Protein AF-A0A834VZZ4-F1 (afdb_monomer)

Mean predicted aligned error: 8.89 Å

Foldseek 3Di:
DPDDDDDDDDDPDPVVVVVPDDDDDPVCQVVQDDPPDDPWGWDCDPPDIDTDADPVGDDD

InterPro domains:
  IPR009010 Aspartate decarboxylase-like domain superfamily [SSF50692] (1-54)

Nearest PDB structures (foldseek):
  1yfb-assembly1_A  TM=3.933E-01  e=8.176E+00  Bacillus subtilis
  2k1n-assembly1_A  TM=2.969E-01  e=4.134E+00  Bacillus subtilis
  8gzu-assembly1_0G  TM=2.696E-01  e=8.176E+00  Tetrahymena thermophila SB210

Radius of gyration: 12.34 Å; Cα contacts (8 Å, |Δi|>4): 36; chains: 1; bounding box: 32×27×22 Å

Structure (mmCIF, N/CA/C/O backbone):
data_AF-A0A834VZZ4-F1
#
_entry.id   AF-A0A834VZZ4-F1
#
loop_
_atom_sit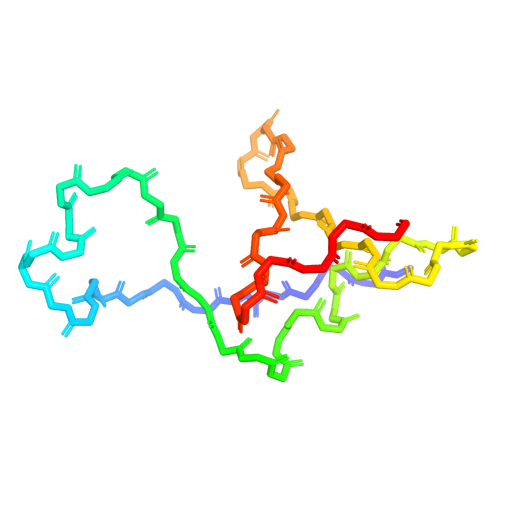e.group_PDB
_atom_site.id
_atom_site.type_symbol
_atom_site.label_atom_id
_atom_site.label_alt_id
_atom_site.label_comp_id
_atom_site.label_asym_id
_atom_site.label_entity_id
_atom_site.label_seq_id
_atom_site.pdbx_PDB_ins_code
_atom_site.Cartn_x
_atom_site.Cartn_y
_atom_site.Cartn_z
_atom_site.occupancy
_atom_site.B_iso_or_equiv
_atom_site.auth_seq_id
_atom_site.auth_comp_id
_atom_site.auth_asym_id
_atom_site.auth_atom_id
_atom_site.pdbx_PDB_model_num
ATOM 1 N N . MET A 1 1 ? 17.981 -4.895 -8.509 1.00 49.44 1 MET A N 1
ATOM 2 C CA . MET A 1 1 ? 17.101 -4.849 -7.323 1.00 49.44 1 MET A CA 1
ATOM 3 C C . MET A 1 1 ? 16.621 -6.257 -7.041 1.00 49.44 1 MET A C 1
ATOM 5 O O . MET A 1 1 ? 16.074 -6.871 -7.947 1.00 49.44 1 MET A O 1
ATOM 9 N N . ALA A 1 2 ? 16.886 -6.790 -5.849 1.00 52.28 2 ALA A N 1
ATOM 10 C CA . ALA A 1 2 ? 16.229 -8.017 -5.406 1.00 52.28 2 ALA A CA 1
ATOM 11 C C . ALA A 1 2 ? 14.754 -7.700 -5.087 1.00 52.28 2 ALA A C 1
ATOM 13 O O . ALA A 1 2 ? 14.484 -6.585 -4.632 1.00 52.28 2 ALA A O 1
ATOM 14 N N . PRO A 1 3 ? 13.807 -8.621 -5.332 1.00 60.00 3 PRO A N 1
ATOM 15 C CA . PRO A 1 3 ? 12.415 -8.411 -4.957 1.00 60.00 3 PRO A CA 1
ATOM 16 C C . PRO A 1 3 ? 12.313 -8.276 -3.434 1.00 60.00 3 PRO A C 1
ATOM 18 O O . PRO A 1 3 ? 12.722 -9.167 -2.692 1.00 60.00 3 PRO A O 1
ATOM 21 N N . THR A 1 4 ? 11.780 -7.153 -2.960 1.00 69.62 4 THR A N 1
ATOM 22 C CA . THR A 1 4 ? 11.431 -6.967 -1.550 1.00 69.62 4 THR A CA 1
ATOM 23 C C . THR A 1 4 ? 10.159 -7.755 -1.261 1.00 69.62 4 THR A C 1
ATOM 25 O O . THR A 1 4 ? 9.080 -7.391 -1.727 1.00 69.62 4 THR A O 1
ATOM 28 N N . SER A 1 5 ? 10.277 -8.861 -0.528 1.00 73.69 5 SER A N 1
ATOM 29 C CA . SER A 1 5 ? 9.126 -9.668 -0.125 1.00 73.69 5 SER A CA 1
ATOM 30 C C . SER A 1 5 ? 8.425 -9.035 1.076 1.00 73.69 5 SER A C 1
ATOM 32 O O . SER A 1 5 ? 9.041 -8.880 2.130 1.00 73.69 5 SER A O 1
ATOM 34 N N . LEU A 1 6 ? 7.140 -8.717 0.934 1.00 80.69 6 LEU A N 1
ATOM 35 C CA . LEU A 1 6 ? 6.276 -8.320 2.046 1.00 80.69 6 LEU A CA 1
ATOM 36 C C . LEU A 1 6 ? 5.445 -9.513 2.532 1.00 80.69 6 LEU A C 1
ATOM 38 O O . LEU A 1 6 ? 5.089 -10.393 1.747 1.00 80.69 6 LEU A O 1
ATOM 42 N N . ILE A 1 7 ? 5.119 -9.530 3.826 1.00 85.00 7 ILE A N 1
ATOM 43 C CA . ILE A 1 7 ? 4.226 -10.530 4.421 1.00 85.00 7 ILE A CA 1
ATOM 44 C C . ILE A 1 7 ? 2.791 -10.011 4.324 1.00 85.00 7 ILE A C 1
ATOM 46 O O . ILE A 1 7 ? 2.486 -8.921 4.806 1.00 85.00 7 ILE A O 1
ATOM 50 N N . VAL A 1 8 ? 1.903 -10.798 3.716 1.00 83.62 8 VAL A N 1
ATOM 51 C CA . VAL A 1 8 ? 0.472 -10.477 3.639 1.00 83.62 8 VAL A CA 1
ATOM 52 C C . VAL A 1 8 ? -0.170 -10.678 5.012 1.00 83.62 8 VAL A C 1
ATOM 54 O O . VAL A 1 8 ? 0.033 -11.706 5.655 1.00 83.62 8 VAL A O 1
ATOM 57 N N . THR A 1 9 ? -0.961 -9.701 5.455 1.00 89.00 9 THR A N 1
ATOM 58 C CA . THR A 1 9 ? -1.685 -9.736 6.736 1.00 89.00 9 THR A CA 1
ATOM 59 C C . THR A 1 9 ? -3.138 -9.289 6.539 1.00 89.00 9 THR A C 1
ATOM 61 O O . THR A 1 9 ? -3.497 -8.822 5.457 1.00 89.00 9 THR A O 1
ATOM 64 N N . ASN A 1 10 ? -3.977 -9.422 7.569 1.00 90.38 10 ASN A N 1
ATOM 65 C CA . ASN A 1 10 ? -5.349 -8.912 7.535 1.00 90.38 10 ASN A CA 1
ATOM 66 C C . ASN A 1 10 ? -5.393 -7.387 7.350 1.00 90.38 10 ASN A C 1
ATOM 68 O O . ASN A 1 10 ? -4.533 -6.654 7.839 1.00 90.38 10 ASN A O 1
ATOM 72 N N . THR A 1 11 ? -6.439 -6.903 6.678 1.00 89.56 11 THR A N 1
ATOM 73 C CA . THR A 1 11 ? -6.702 -5.467 6.538 1.00 89.56 11 THR A CA 1
ATOM 74 C C . THR A 1 11 ? -6.847 -4.811 7.924 1.00 89.56 11 THR A C 1
ATOM 76 O O . THR A 1 11 ? -7.531 -5.377 8.778 1.00 89.56 11 THR A O 1
ATOM 79 N N . PRO A 1 12 ? -6.260 -3.620 8.172 1.00 87.12 12 PRO A N 1
ATOM 80 C CA . PRO A 1 12 ? -6.186 -3.039 9.521 1.00 87.12 12 PRO A CA 1
ATOM 81 C C . PRO A 1 12 ? -7.536 -2.694 10.167 1.00 87.12 12 PRO A C 1
ATOM 83 O O . PRO A 1 12 ? -7.628 -2.613 11.388 1.00 87.12 12 PRO A O 1
ATOM 86 N N . SER A 1 13 ? -8.573 -2.445 9.362 1.00 90.44 13 SER A N 1
ATOM 87 C CA . SER A 1 13 ? -9.934 -2.154 9.823 1.00 90.44 13 SER A CA 1
ATOM 88 C C . SER A 1 13 ? -10.962 -2.606 8.784 1.00 90.44 13 SER A C 1
ATOM 90 O O . SER A 1 13 ? -10.676 -2.621 7.584 1.00 90.44 13 SER A O 1
ATOM 92 N N . GLN A 1 14 ? -12.172 -2.938 9.236 1.00 89.19 14 GLN A N 1
ATOM 93 C CA . GLN A 1 14 ? -13.278 -3.360 8.377 1.00 89.19 14 GLN A CA 1
ATOM 94 C C . GLN A 1 14 ? -13.727 -2.250 7.417 1.00 89.19 14 GLN A C 1
ATOM 96 O O . GLN A 1 14 ? -14.004 -2.534 6.254 1.00 89.19 14 GLN A O 1
ATOM 101 N N . ASP A 1 15 ? -13.718 -0.989 7.855 1.00 88.31 15 ASP A N 1
ATOM 102 C CA . ASP A 1 15 ? -14.069 0.151 6.994 1.00 88.31 15 ASP A CA 1
ATOM 103 C C . ASP A 1 15 ? -13.101 0.285 5.810 1.00 88.31 15 ASP A C 1
ATOM 105 O O . ASP A 1 15 ? -13.481 0.658 4.701 1.00 88.31 15 ASP A O 1
ATOM 109 N N . LEU A 1 16 ? -11.836 -0.080 6.034 1.00 81.44 16 LEU A N 1
ATOM 110 C CA . LEU A 1 16 ? -10.787 -0.036 5.022 1.00 81.44 16 LEU A CA 1
ATOM 111 C C . LEU A 1 16 ? -10.882 -1.201 4.033 1.00 81.44 16 LEU A C 1
ATOM 113 O O . LEU A 1 16 ? -10.443 -1.0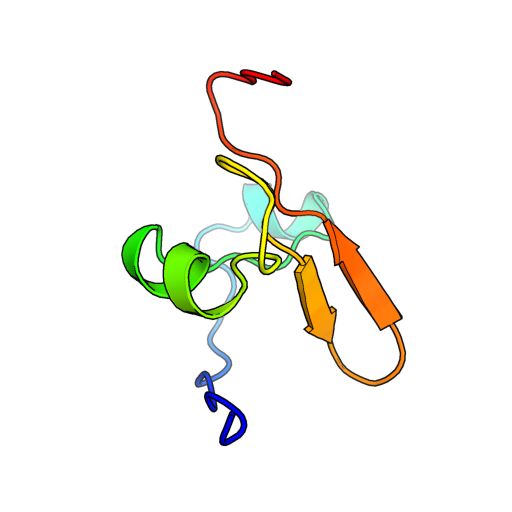60 2.892 1.00 81.44 16 LEU A O 1
ATOM 117 N N . ALA A 1 17 ? -11.492 -2.324 4.420 1.00 85.94 17 ALA A N 1
ATOM 118 C CA . ALA A 1 17 ? -11.678 -3.473 3.532 1.00 85.94 17 ALA A CA 1
ATOM 119 C C . ALA A 1 17 ? -12.576 -3.141 2.327 1.00 85.94 17 ALA A C 1
ATOM 121 O O . ALA A 1 17 ? -12.404 -3.710 1.252 1.00 85.94 17 ALA A O 1
ATOM 122 N N . LEU A 1 18 ? -13.484 -2.170 2.474 1.00 86.25 18 LEU A N 1
ATOM 123 C CA . LEU A 1 18 ? -14.390 -1.729 1.408 1.00 86.25 18 LEU A CA 1
ATOM 124 C C . LEU A 1 18 ? -13.712 -0.842 0.351 1.00 86.25 18 LEU A C 1
ATOM 126 O O . LEU A 1 18 ? -14.300 -0.582 -0.694 1.00 86.25 18 LEU A O 1
ATOM 130 N N . THR A 1 19 ? -12.484 -0.378 0.600 1.00 80.31 19 THR A N 1
ATOM 131 C CA . THR A 1 19 ? -11.770 0.536 -0.310 1.00 80.31 19 THR A CA 1
ATOM 132 C C . THR A 1 19 ? -11.086 -0.172 -1.480 1.00 80.31 19 THR A C 1
ATOM 134 O O . THR A 1 19 ? -10.666 0.492 -2.424 1.00 80.31 19 THR A O 1
ATOM 137 N N . ASN A 1 20 ? -10.978 -1.507 -1.433 1.00 81.31 20 ASN A N 1
ATOM 138 C CA . ASN A 1 20 ? -10.239 -2.314 -2.410 1.00 81.31 20 ASN A CA 1
ATOM 139 C C . ASN A 1 20 ? -8.762 -1.880 -2.572 1.00 81.31 20 ASN A C 1
ATOM 141 O O . ASN A 1 20 ? -8.188 -1.974 -3.656 1.00 81.31 20 ASN A O 1
ATOM 145 N N . LEU A 1 21 ? -8.153 -1.372 -1.493 1.00 77.69 21 LEU A N 1
ATOM 146 C CA . LEU A 1 21 ? -6.752 -0.952 -1.447 1.00 77.69 21 LEU A CA 1
ATOM 147 C C . LEU A 1 21 ? -5.883 -1.984 -0.721 1.00 77.69 21 LEU A C 1
ATOM 149 O O . LEU A 1 21 ? -6.307 -2.618 0.246 1.00 77.69 21 LEU A O 1
ATOM 153 N N . ALA A 1 22 ? -4.627 -2.088 -1.149 1.00 78.69 22 ALA A N 1
ATOM 154 C CA . ALA A 1 22 ? -3.584 -2.762 -0.389 1.00 78.69 22 ALA A CA 1
ATOM 155 C C . ALA A 1 22 ? -2.923 -1.761 0.572 1.00 78.69 22 ALA A C 1
ATOM 157 O O . ALA A 1 22 ? -2.449 -0.707 0.149 1.00 78.69 22 ALA A O 1
ATOM 158 N N . PHE A 1 23 ? -2.881 -2.094 1.862 1.00 78.62 23 PHE A N 1
ATOM 159 C CA . PHE A 1 23 ? -2.262 -1.258 2.892 1.00 78.62 23 PHE A CA 1
ATOM 160 C C . PHE A 1 23 ? -0.868 -1.787 3.237 1.00 78.62 23 PHE A C 1
ATOM 162 O O . PHE A 1 23 ? -0.679 -2.989 3.410 1.00 78.62 23 PHE A O 1
ATOM 169 N N . CYS A 1 24 ? 0.101 -0.884 3.364 1.00 79.44 24 CYS A N 1
ATOM 170 C CA . CYS A 1 24 ? 1.466 -1.183 3.797 1.00 79.44 24 CYS A CA 1
ATOM 171 C C . CYS A 1 24 ? 1.984 -0.068 4.716 1.00 79.44 24 CYS A C 1
ATOM 173 O O . CYS A 1 24 ? 1.346 0.982 4.850 1.00 79.44 24 CYS A O 1
ATOM 175 N N . SER A 1 25 ? 3.121 -0.292 5.377 1.00 78.12 25 SER A N 1
ATOM 176 C CA . SER A 1 25 ? 3.728 0.746 6.210 1.00 78.12 25 SER A CA 1
ATOM 177 C C . SER A 1 25 ? 4.337 1.860 5.349 1.00 78.12 25 SER A C 1
ATOM 179 O O . SER A 1 25 ? 4.800 1.625 4.232 1.00 78.12 25 SER A O 1
ATOM 181 N N . SER A 1 26 ? 4.389 3.085 5.875 1.00 75.06 26 SER A N 1
ATOM 182 C CA . SER A 1 26 ? 5.019 4.212 5.172 1.00 75.06 26 SER A CA 1
ATOM 183 C C . SER A 1 26 ? 6.520 4.006 4.939 1.00 75.06 26 SER A C 1
ATOM 185 O O . SER A 1 26 ? 7.058 4.509 3.955 1.00 75.06 26 SER A O 1
ATOM 187 N N . SER A 1 27 ? 7.195 3.243 5.804 1.00 77.19 27 SER A N 1
ATOM 188 C CA . SER A 1 27 ? 8.590 2.833 5.616 1.00 77.19 27 SER A CA 1
ATOM 189 C C . SER A 1 27 ? 8.767 1.885 4.431 1.00 77.19 27 SER A C 1
ATOM 191 O O . SER A 1 27 ? 9.772 1.985 3.731 1.00 77.19 27 SER A O 1
ATOM 193 N N . ASP A 1 28 ? 7.784 1.021 4.160 1.00 77.38 28 ASP A N 1
ATOM 194 C CA . ASP A 1 28 ? 7.854 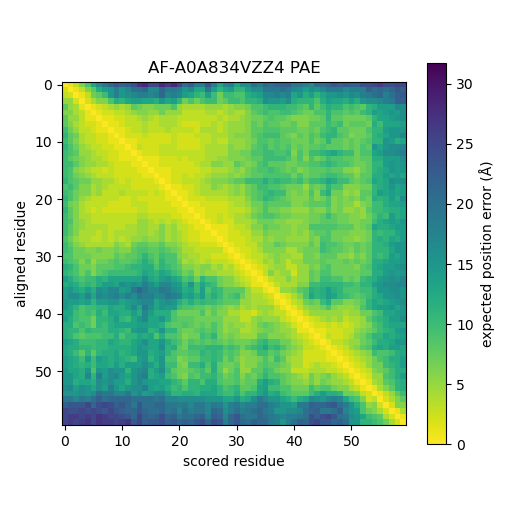0.071 3.046 1.00 77.38 28 ASP A CA 1
ATOM 195 C C . ASP A 1 28 ? 7.630 0.742 1.688 1.00 77.38 28 ASP A C 1
ATOM 197 O O . ASP A 1 28 ? 8.084 0.215 0.676 1.00 77.38 28 ASP A O 1
ATOM 201 N N . LEU A 1 29 ? 6.994 1.922 1.645 1.00 73.31 29 LEU A N 1
ATOM 202 C CA . LEU A 1 29 ? 6.787 2.667 0.398 1.00 73.31 29 LEU A CA 1
ATOM 203 C C . LEU A 1 29 ? 8.104 2.970 -0.318 1.00 73.31 29 LEU A C 1
ATOM 205 O O . LEU A 1 29 ? 8.162 2.873 -1.539 1.00 73.31 29 LEU A O 1
ATOM 209 N N . GLN A 1 30 ? 9.179 3.257 0.423 1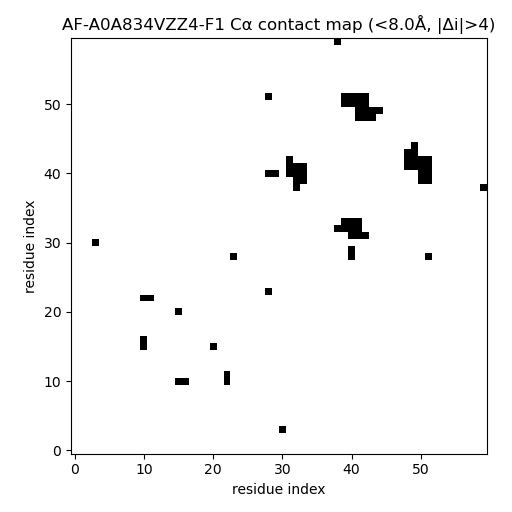.00 73.00 30 GLN A N 1
ATOM 210 C CA . GLN A 1 30 ? 10.494 3.552 -0.162 1.00 73.00 30 GLN A CA 1
ATOM 211 C C . GLN A 1 30 ? 11.048 2.389 -0.996 1.00 73.00 30 GLN A C 1
ATOM 213 O O . GLN A 1 30 ? 11.780 2.625 -1.956 1.00 73.00 30 GLN A O 1
ATOM 218 N N . ASN A 1 31 ? 10.647 1.149 -0.696 1.00 73.62 31 ASN A N 1
ATOM 219 C CA . ASN A 1 31 ? 11.034 -0.030 -1.476 1.00 73.62 31 ASN A CA 1
ATOM 220 C C . ASN A 1 31 ? 10.405 -0.045 -2.879 1.00 73.62 31 ASN A C 1
ATOM 222 O O . ASN A 1 31 ? 10.917 -0.703 -3.780 1.00 73.62 31 ASN A O 1
ATOM 226 N N . PHE A 1 32 ? 9.314 0.697 -3.066 1.00 73.56 32 PHE A N 1
ATOM 227 C CA . PHE A 1 32 ? 8.573 0.815 -4.319 1.00 73.56 32 PHE A CA 1
ATOM 228 C C . PHE A 1 32 ? 8.898 2.106 -5.080 1.00 73.56 32 PHE A C 1
ATOM 230 O O . PHE A 1 32 ? 8.221 2.427 -6.056 1.00 73.56 32 PHE A O 1
ATOM 237 N N . ALA A 1 33 ? 9.902 2.876 -4.645 1.00 75.56 33 ALA A N 1
ATOM 238 C CA . ALA A 1 33 ? 10.254 4.141 -5.279 1.00 75.56 33 ALA A CA 1
ATOM 239 C C . ALA A 1 33 ? 10.667 3.936 -6.744 1.00 75.56 33 ALA A C 1
ATOM 241 O O . ALA A 1 33 ? 11.528 3.113 -7.068 1.00 75.56 33 ALA A O 1
ATOM 242 N N . VAL A 1 34 ? 10.065 4.719 -7.639 1.00 71.50 34 VAL A N 1
ATOM 243 C CA . VAL A 1 34 ? 10.433 4.715 -9.055 1.00 71.50 34 VAL A CA 1
ATOM 244 C C . VAL A 1 34 ? 11.745 5.472 -9.217 1.00 71.50 34 VAL A C 1
ATOM 246 O O . VAL A 1 34 ? 11.838 6.651 -8.877 1.00 71.50 34 VAL A O 1
ATOM 249 N N . ALA A 1 35 ? 12.766 4.799 -9.751 1.00 68.44 35 ALA A N 1
ATOM 250 C CA . ALA A 1 35 ? 14.067 5.410 -9.994 1.00 68.44 35 ALA A CA 1
ATOM 251 C C . ALA A 1 35 ? 13.924 6.683 -10.848 1.00 68.44 35 ALA A C 1
ATOM 253 O O . ALA A 1 35 ? 13.350 6.650 -11.935 1.00 68.44 35 ALA A O 1
ATOM 254 N N . GLY A 1 36 ? 14.445 7.806 -10.348 1.00 71.44 36 GLY A N 1
ATOM 255 C CA . GLY A 1 36 ? 14.364 9.106 -11.020 1.00 71.44 36 GLY A CA 1
ATOM 256 C C . GLY A 1 36 ? 13.083 9.905 -10.756 1.00 71.44 36 GLY A C 1
ATOM 257 O O . GLY A 1 36 ? 12.996 11.033 -11.232 1.00 71.44 36 GLY A O 1
ATOM 258 N N . SER A 1 37 ? 12.126 9.381 -9.979 1.00 68.25 37 SER A N 1
ATOM 259 C CA . SER A 1 37 ? 10.955 10.140 -9.537 1.00 68.25 37 SER A CA 1
ATOM 260 C C . SER A 1 37 ? 11.051 10.519 -8.060 1.00 68.25 37 SER A C 1
ATOM 262 O O . SER A 1 37 ? 11.336 9.685 -7.201 1.00 68.25 37 SER A O 1
ATOM 264 N N . HIS A 1 38 ? 10.785 11.786 -7.748 1.00 63.78 38 HIS A N 1
ATOM 265 C CA . HIS A 1 38 ? 10.609 12.233 -6.370 1.00 63.78 38 HIS A CA 1
ATOM 266 C C . HIS A 1 38 ? 9.171 11.915 -5.939 1.00 63.78 38 HIS A C 1
ATOM 268 O O . HIS A 1 38 ? 8.222 12.472 -6.476 1.00 63.78 38 HIS A O 1
ATOM 274 N N . ASN A 1 39 ? 9.014 11.027 -4.953 1.00 66.94 39 ASN A N 1
ATOM 275 C CA . ASN A 1 39 ? 7.739 10.665 -4.309 1.00 66.94 39 ASN A CA 1
ATOM 276 C C . ASN A 1 39 ? 6.734 9.853 -5.146 1.00 66.94 39 ASN A C 1
ATOM 278 O O . ASN A 1 39 ? 5.566 9.766 -4.771 1.00 66.94 39 ASN A O 1
ATOM 282 N N . THR A 1 40 ? 7.153 9.221 -6.243 1.00 69.19 40 THR A N 1
ATOM 283 C CA . THR A 1 40 ? 6.314 8.215 -6.913 1.00 69.19 40 THR A CA 1
ATOM 284 C C . THR A 1 40 ? 6.707 6.820 -6.461 1.00 69.19 40 THR A C 1
ATOM 286 O O . THR A 1 40 ? 7.870 6.435 -6.607 1.00 69.19 40 THR A O 1
ATOM 289 N N . PHE A 1 41 ? 5.736 6.048 -5.975 1.00 73.19 41 PHE A N 1
ATOM 290 C CA . PHE A 1 41 ? 5.943 4.651 -5.620 1.00 73.19 41 PHE A CA 1
ATOM 291 C C . PHE A 1 41 ? 5.013 3.748 -6.447 1.00 73.19 41 PHE A C 1
ATOM 293 O O . PHE A 1 41 ? 3.805 3.983 -6.543 1.00 73.19 41 PHE A O 1
ATOM 300 N N . LEU A 1 42 ? 5.592 2.733 -7.090 1.00 70.12 42 LEU A N 1
ATOM 301 C CA . LEU A 1 42 ? 4.888 1.728 -7.883 1.00 70.12 42 LEU A CA 1
ATOM 302 C C . LEU A 1 42 ? 5.188 0.348 -7.308 1.00 70.12 42 LEU A C 1
ATOM 304 O O . LEU A 1 42 ? 6.339 -0.089 -7.285 1.00 70.12 42 LEU A O 1
ATOM 308 N N . ALA A 1 43 ? 4.146 -0.350 -6.869 1.00 70.31 43 ALA A N 1
ATOM 309 C CA . ALA A 1 43 ? 4.257 -1.727 -6.407 1.00 70.31 43 ALA A CA 1
ATOM 310 C C . ALA A 1 43 ? 3.775 -2.688 -7.498 1.00 70.31 43 ALA A C 1
ATOM 312 O O . ALA A 1 43 ? 2.717 -2.477 -8.092 1.00 70.31 43 ALA A O 1
ATOM 313 N N . LEU A 1 44 ? 4.537 -3.754 -7.749 1.00 65.50 44 LEU A N 1
ATOM 314 C CA . LEU A 1 44 ? 4.072 -4.892 -8.540 1.00 65.50 44 LEU A CA 1
ATOM 315 C C . LEU A 1 44 ? 3.316 -5.841 -7.602 1.00 65.50 44 LEU A C 1
ATOM 317 O O . LEU A 1 44 ? 3.914 -6.425 -6.698 1.00 65.50 44 LEU A O 1
ATOM 321 N N . VAL A 1 45 ? 2.008 -5.983 -7.808 1.00 67.25 45 VAL A N 1
ATOM 322 C CA . VAL A 1 45 ? 1.149 -6.901 -7.051 1.00 67.25 45 VAL A CA 1
ATOM 323 C C . VAL A 1 45 ? 0.591 -7.933 -8.026 1.00 67.25 45 VAL A C 1
ATOM 325 O O . VAL A 1 45 ? -0.230 -7.607 -8.888 1.00 67.25 45 VAL A O 1
ATOM 328 N N . GLY A 1 46 ? 1.072 -9.175 -7.918 1.00 69.88 46 GLY A N 1
ATOM 329 C CA . GLY A 1 46 ? 0.832 -10.195 -8.942 1.00 69.88 46 GLY A CA 1
ATOM 330 C C . GLY A 1 46 ? 1.376 -9.728 -10.294 1.00 69.88 46 GLY A C 1
ATOM 331 O O . GLY A 1 46 ? 2.553 -9.390 -10.392 1.00 69.88 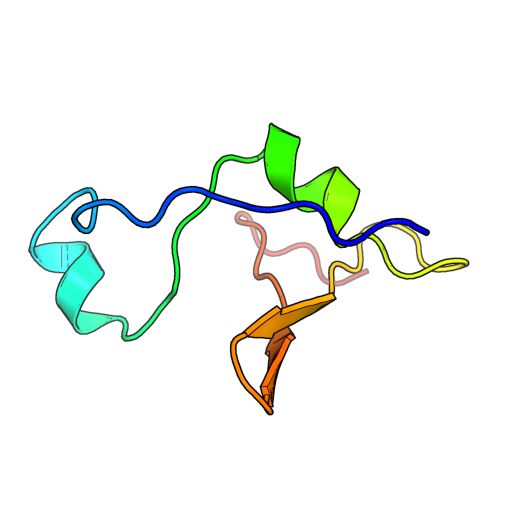46 GLY A O 1
ATOM 332 N N . ASP A 1 47 ? 0.495 -9.634 -11.293 1.00 71.56 47 ASP A N 1
ATOM 333 C CA . ASP A 1 47 ? 0.819 -9.176 -12.654 1.00 71.56 47 ASP A CA 1
ATOM 334 C C . ASP A 1 47 ? 0.383 -7.719 -12.927 1.00 71.56 47 ASP A C 1
ATOM 336 O O . ASP A 1 47 ? 0.335 -7.275 -14.075 1.00 71.56 47 ASP A O 1
ATOM 340 N N . THR A 1 48 ? 0.025 -6.960 -11.883 1.00 63.97 48 THR A N 1
ATOM 341 C CA . THR A 1 48 ? -0.504 -5.589 -12.007 1.00 63.97 48 THR A CA 1
ATOM 342 C C . THR A 1 48 ? 0.375 -4.558 -11.300 1.00 63.97 48 THR A C 1
ATOM 344 O O . THR A 1 48 ? 0.922 -4.820 -10.229 1.00 63.97 48 THR A O 1
ATOM 347 N N . PHE A 1 49 ? 0.503 -3.365 -11.890 1.00 66.94 49 PHE A N 1
ATOM 348 C CA . PHE A 1 49 ? 1.180 -2.224 -11.267 1.00 66.94 49 PHE A CA 1
ATOM 349 C C . PHE A 1 49 ? 0.173 -1.378 -10.488 1.00 66.94 49 PHE A C 1
ATOM 351 O O . PHE A 1 49 ? -0.819 -0.912 -11.050 1.00 66.94 49 PHE A O 1
ATOM 358 N N . VAL A 1 50 ? 0.444 -1.154 -9.204 1.00 68.56 50 VAL A N 1
ATOM 359 C CA . VAL A 1 50 ? -0.403 -0.359 -8.310 1.00 68.56 50 VAL A CA 1
ATOM 360 C C . VAL A 1 50 ? 0.309 0.945 -7.960 1.00 68.56 50 VAL A C 1
ATOM 362 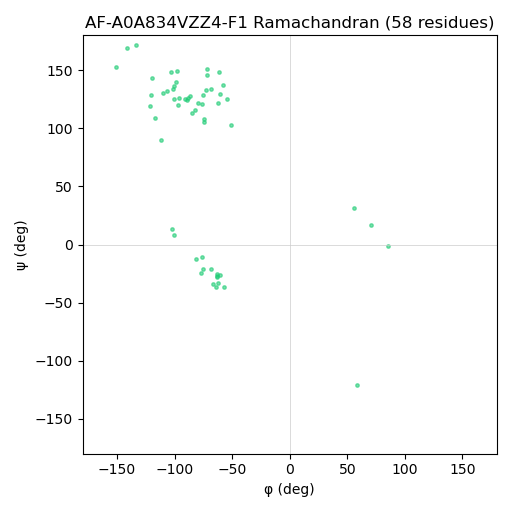O O . VAL A 1 50 ? 1.474 0.941 -7.559 1.00 68.56 50 VAL A O 1
ATOM 365 N N . PHE A 1 51 ? -0.401 2.064 -8.111 1.00 71.00 51 PHE A N 1
ATOM 366 C CA . PHE A 1 51 ? 0.078 3.398 -7.751 1.00 71.00 51 PHE A CA 1
ATOM 367 C C . PHE A 1 51 ? -0.210 3.695 -6.277 1.00 71.00 51 PHE A C 1
ATOM 369 O O . PHE A 1 51 ? -1.346 3.564 -5.819 1.00 71.00 51 PHE A O 1
ATOM 376 N N . SER A 1 52 ? 0.808 4.111 -5.527 1.00 67.62 52 SER A N 1
ATOM 377 C CA . SER A 1 52 ? 0.649 4.489 -4.122 1.00 67.62 52 SER A CA 1
ATOM 378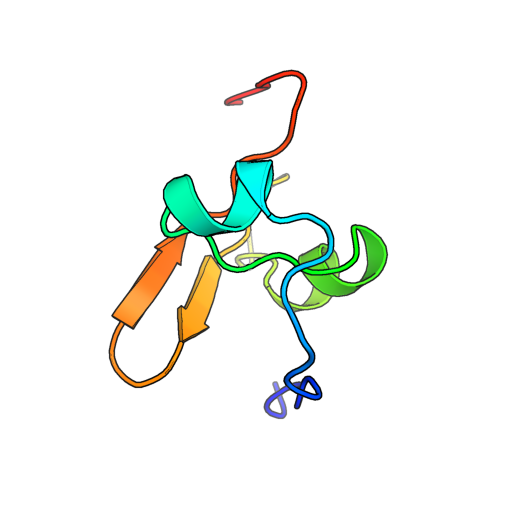 C C . SER A 1 52 ? -0.011 5.864 -3.978 1.00 67.62 52 SER A C 1
ATOM 380 O O . SER A 1 52 ? 0.485 6.852 -4.522 1.00 67.62 52 SER A O 1
ATOM 382 N N . LEU A 1 53 ? -1.073 5.957 -3.178 1.00 65.38 53 LEU A N 1
ATOM 383 C CA . LEU A 1 53 ? -1.670 7.230 -2.769 1.00 65.38 53 LEU A CA 1
ATOM 384 C C . LEU A 1 53 ? -1.141 7.617 -1.382 1.00 65.38 53 LEU A C 1
ATOM 386 O O . LEU A 1 53 ? -1.349 6.887 -0.416 1.00 65.38 53 LEU A O 1
ATOM 390 N N . ALA A 1 54 ? -0.472 8.764 -1.266 1.00 59.88 54 ALA A N 1
ATOM 391 C CA . ALA A 1 54 ? -0.040 9.314 0.020 1.00 59.88 54 ALA A CA 1
ATOM 392 C C . ALA A 1 54 ? -1.009 10.417 0.469 1.00 59.88 54 ALA A C 1
ATOM 394 O O . ALA A 1 54 ? -1.232 11.369 -0.274 1.00 59.88 54 ALA A O 1
ATOM 395 N N . TYR A 1 55 ? -1.577 10.306 1.673 1.00 51.25 55 TYR A N 1
ATOM 396 C CA . TYR A 1 55 ? -2.408 11.356 2.273 1.00 51.25 55 TYR A CA 1
ATOM 397 C C . TYR A 1 55 ? -1.595 12.208 3.275 1.00 51.25 55 TYR A C 1
ATOM 399 O O . TYR A 1 55 ? -0.837 11.627 4.054 1.00 51.25 55 TYR A O 1
ATOM 407 N N . PRO A 1 56 ? -1.766 13.549 3.325 1.00 51.16 56 PRO A N 1
ATOM 408 C CA . PRO A 1 56 ? -2.624 14.363 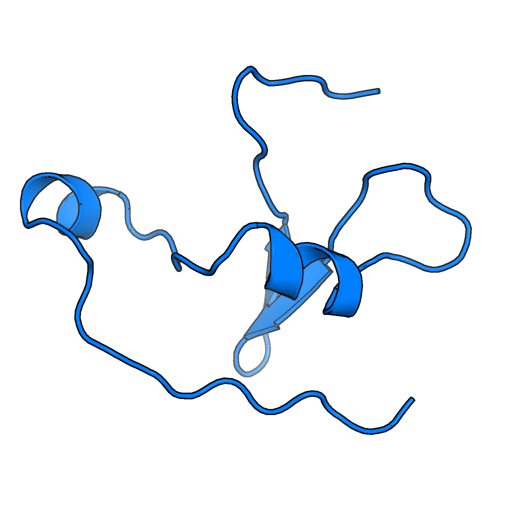2.462 1.00 51.16 56 PRO A CA 1
ATOM 409 C C . PRO A 1 56 ? -2.075 14.396 1.037 1.00 51.16 56 PRO A C 1
ATOM 411 O O . PRO A 1 56 ? -0.875 14.579 0.847 1.00 51.16 56 PRO A O 1
ATOM 414 N N . PHE A 1 57 ? -2.961 14.190 0.057 1.00 52.72 57 PHE A N 1
ATOM 415 C CA . PHE A 1 57 ? -2.617 14.048 -1.359 1.00 52.72 57 PHE A CA 1
ATOM 416 C C . PHE A 1 57 ? -1.720 15.199 -1.824 1.00 52.72 57 PHE A C 1
ATOM 418 O O . PHE 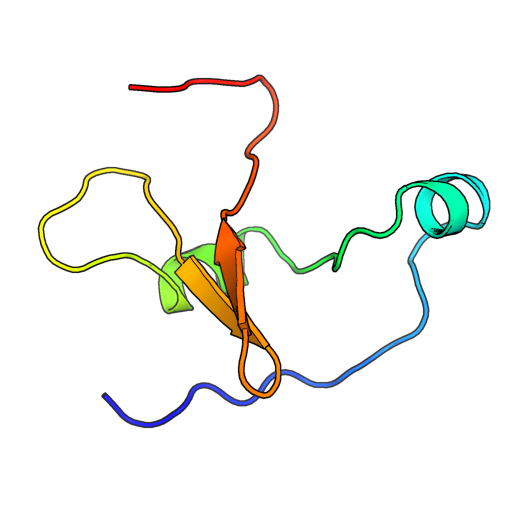A 1 57 ? -2.188 16.312 -2.059 1.00 52.72 57 PHE A O 1
ATOM 425 N N . ARG A 1 58 ? -0.419 14.937 -1.961 1.00 46.75 58 ARG A N 1
ATOM 426 C CA . ARG A 1 58 ? 0.502 15.796 -2.706 1.00 46.75 58 ARG A CA 1
ATOM 427 C C . ARG A 1 58 ? 0.940 15.036 -3.942 1.00 46.75 58 ARG A C 1
ATOM 429 O O . ARG A 1 58 ? 1.903 14.281 -3.912 1.00 46.75 58 ARG A O 1
ATOM 436 N N . ILE A 1 59 ? 0.171 15.227 -5.008 1.00 44.09 59 ILE A N 1
ATOM 437 C CA . ILE A 1 59 ? 0.623 14.969 -6.370 1.00 44.09 59 ILE A CA 1
ATOM 438 C C . ILE A 1 59 ? 1.569 16.130 -6.692 1.00 44.09 59 ILE A C 1
ATOM 440 O O . ILE A 1 59 ? 1.118 17.270 -6.819 1.00 44.09 59 ILE A O 1
ATOM 444 N N . CYS A 1 60 ? 2.871 15.858 -6.703 1.00 43.56 60 CYS A N 1
ATOM 445 C CA . CYS A 1 60 ? 3.869 16.717 -7.334 1.00 43.56 60 CYS A CA 1
ATOM 446 C C . CYS A 1 60 ? 4.319 16.042 -8.624 1.00 43.56 60 CYS A C 1
ATOM 448 O O . CYS A 1 60 ? 4.461 14.799 -8.595 1.00 43.56 60 CYS A O 1
#

Organism: NCBI:txid362788

Secondary structure (DSSP, 8-state):
----PPPP---S-HHHHTTTPPP--HHHHGGGBPTT-SS-BEEEETTEEEEPPPTTT---

pLDDT: mean 71.75, std 11.84, range [43.56, 90.44]

Sequence (60 aa):
MAPTSLIVTNTPSQDLALTNLAFCSSSDLQNFAVAGSHNTFLALVGDTFVFSLAYPFRIC

Solvent-accessible surface area (backbone atoms only — not comparable to full-atom values): 4351 Å² total; per-residue (Å²): 132,80,86,84,84,80,83,89,72,81,73,95,42,76,81,55,58,77,67,80,65,89,87,78,59,79,77,58,46,66,80,24,49,40,89,96,49,82,90,42,33,53,43,79,57,88,97,42,82,44,78,68,84,58,84,82,80,71,89,119